Protein AF-A0A553JIA6-F1 (afdb_monomer)

Nearest PDB structures (foldseek):
  2fja-assembly1_B  TM=9.656E-01  e=7.493E-01  Archaeoglobus fulgidus
  6iei-assembly1_A-2  TM=8.811E-01  e=5.549E-01  Borreliella burgdorferi B31
  3gyx-assembly6_L  TM=6.798E-01  e=3.043E-01  Megalodesulfovibrio gigas
  8dml-assembly2_C  TM=5.491E-01  e=6.257E-01  Vibrio parahaemolyticus
  4net-assembly2_B  TM=4.105E-01  e=2.809E+00  Acinetobacter baumannii

Foldseek 3Di:
DDDDDDDDPDDDDPPPVPPDDDPVNVVVVVVVVVVVCVVVVVVVVLVVLLQLLLVVLVLVVVCLVLQLCCQAPVPNQQCSQVVQVVDPQWDRDDSVQGHHVHKHWIWGADQFKIWIWIQHSVRDIDIDIDTHPNHDPSSSVSSCNSNVHD

Structure (mmCIF, N/CA/C/O backbone):
data_AF-A0A553JIA6-F1
#
_entry.id   AF-A0A553JIA6-F1
#
loop_
_atom_site.group_PDB
_atom_site.id
_atom_site.type_symbol
_atom_site.label_atom_id
_atom_site.label_alt_id
_atom_site.label_comp_id
_atom_site.label_asym_id
_atom_site.label_entity_id
_atom_site.label_seq_id
_atom_site.pdbx_PDB_ins_code
_atom_site.Cartn_x
_atom_site.Cartn_y
_atom_site.Cartn_z
_atom_site.occupancy
_atom_site.B_iso_or_equiv
_atom_site.auth_seq_id
_atom_site.auth_comp_id
_atom_site.auth_asym_id
_atom_site.auth_atom_id
_atom_site.pdbx_PDB_model_num
ATOM 1 N N . MET A 1 1 ? 0.439 51.769 -78.051 1.00 53.81 1 MET A N 1
ATOM 2 C CA . MET A 1 1 ? 1.716 51.028 -78.165 1.00 53.81 1 MET A CA 1
ATOM 3 C C . MET A 1 1 ? 2.550 51.338 -76.928 1.00 53.81 1 MET A C 1
ATOM 5 O O . MET A 1 1 ? 2.569 52.494 -76.535 1.00 53.81 1 MET A O 1
ATOM 9 N N . LYS A 1 2 ? 3.220 50.318 -76.373 1.00 48.56 2 LYS A N 1
ATOM 10 C CA . LYS A 1 2 ? 4.116 50.314 -75.194 1.00 48.56 2 LYS A CA 1
ATOM 11 C C . LYS A 1 2 ? 3.446 50.262 -73.817 1.00 48.56 2 LYS A C 1
ATOM 13 O O . LYS A 1 2 ? 3.081 51.270 -73.230 1.00 48.56 2 LYS A O 1
ATOM 18 N N . GLY A 1 3 ? 3.363 49.031 -73.311 1.00 53.78 3 GLY A N 1
ATOM 19 C CA . GLY A 1 3 ? 3.265 48.755 -71.888 1.00 53.78 3 GLY A CA 1
ATOM 20 C C . GLY A 1 3 ? 4.613 48.885 -71.180 1.00 53.78 3 GLY A C 1
ATOM 21 O O . GLY A 1 3 ? 5.672 48.805 -71.805 1.00 53.78 3 GLY A O 1
ATOM 22 N N . THR A 1 4 ? 4.543 49.026 -69.863 1.00 62.88 4 THR A N 1
ATOM 23 C CA . THR A 1 4 ? 5.644 48.837 -68.915 1.00 62.88 4 THR A CA 1
ATOM 24 C C . THR A 1 4 ? 5.034 48.302 -67.611 1.00 62.88 4 THR A C 1
ATOM 26 O O . THR A 1 4 ? 4.271 48.980 -66.941 1.00 62.88 4 THR A O 1
ATOM 29 N N . ASN A 1 5 ? 5.099 46.985 -67.408 1.00 54.44 5 ASN A N 1
ATOM 30 C CA . ASN A 1 5 ? 6.061 46.271 -66.552 1.00 54.44 5 ASN A CA 1
ATOM 31 C C . ASN A 1 5 ? 5.651 46.197 -65.068 1.00 54.44 5 ASN A C 1
ATOM 33 O O . ASN A 1 5 ? 6.138 46.933 -64.216 1.00 54.44 5 ASN A O 1
ATOM 37 N N . PHE A 1 6 ? 4.805 45.204 -64.781 1.00 62.44 6 PHE A N 1
ATOM 38 C CA . PHE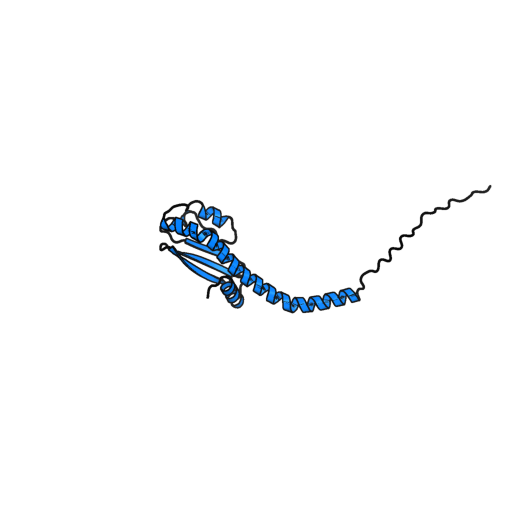 A 1 6 ? 4.578 44.613 -63.463 1.00 62.44 6 PHE A CA 1
ATOM 39 C C . PHE A 1 6 ? 5.870 43.900 -63.017 1.00 62.44 6 PHE A C 1
ATOM 41 O O . PHE A 1 6 ? 6.177 42.809 -63.497 1.00 62.44 6 PHE A O 1
ATOM 48 N N . LYS A 1 7 ? 6.663 44.501 -62.125 1.00 60.88 7 LYS A N 1
ATOM 49 C CA . LYS A 1 7 ? 7.746 43.785 -61.431 1.00 60.88 7 LYS A CA 1
ATOM 50 C C . LYS A 1 7 ? 7.399 43.640 -59.956 1.00 60.88 7 LYS A C 1
ATOM 52 O O . LYS A 1 7 ? 7.635 44.520 -59.139 1.00 60.88 7 LYS A O 1
ATOM 57 N N . ASN A 1 8 ? 6.823 42.477 -59.672 1.00 60.09 8 ASN A N 1
ATOM 58 C CA . ASN A 1 8 ? 6.659 41.875 -58.358 1.00 60.09 8 ASN A CA 1
ATOM 59 C C . ASN A 1 8 ? 8.025 41.794 -57.652 1.00 60.09 8 ASN A C 1
ATOM 61 O O . ASN A 1 8 ? 8.919 41.097 -58.128 1.00 60.09 8 ASN A O 1
ATOM 65 N N . SER A 1 9 ? 8.178 42.459 -56.507 1.00 57.12 9 SER A N 1
ATOM 66 C CA . SER A 1 9 ? 9.314 42.262 -55.595 1.00 57.12 9 SER A CA 1
ATOM 67 C C . SER A 1 9 ? 8.824 41.686 -54.265 1.00 57.12 9 SER A C 1
ATOM 69 O O . SER A 1 9 ? 9.050 42.235 -53.190 1.00 57.12 9 SER A O 1
ATOM 71 N N . LEU A 1 10 ? 8.143 40.546 -54.348 1.00 66.75 10 LEU A N 1
ATOM 72 C CA . LEU A 1 10 ? 8.019 39.599 -53.247 1.00 66.75 10 LEU A CA 1
ATOM 73 C C . LEU A 1 10 ? 9.061 38.505 -53.473 1.00 66.75 10 LEU A C 1
ATOM 75 O O . LEU A 1 10 ? 8.799 37.589 -54.243 1.00 66.75 10 LEU A O 1
ATOM 79 N N . SER A 1 11 ? 10.225 38.570 -52.821 1.00 58.62 11 SER A N 1
ATOM 80 C CA . SER A 1 11 ? 10.941 37.335 -52.468 1.00 58.62 11 SER A CA 1
ATOM 81 C C . SER A 1 11 ? 12.080 37.554 -51.467 1.00 58.62 11 SER A C 1
ATOM 83 O O . SER A 1 11 ? 13.194 37.936 -51.808 1.00 58.62 11 SER A O 1
ATOM 85 N N . LYS A 1 12 ? 11.772 37.217 -50.212 1.00 62.69 12 LYS A N 1
ATOM 86 C CA . LYS A 1 12 ? 12.459 36.147 -49.475 1.00 62.69 12 LYS A CA 1
ATOM 87 C C . LYS A 1 12 ? 13.982 36.284 -49.290 1.00 62.69 12 LYS A C 1
ATOM 89 O O . LYS A 1 12 ? 14.775 35.697 -50.018 1.00 62.69 12 LYS A O 1
ATOM 94 N N . LYS A 1 13 ? 14.380 36.859 -48.152 1.00 59.31 13 LYS A N 1
ATOM 95 C CA . LYS A 1 13 ? 15.592 36.436 -47.425 1.00 59.31 13 LYS A CA 1
ATOM 96 C C . LYS A 1 13 ? 15.286 36.199 -45.945 1.00 59.31 13 LYS A C 1
ATOM 98 O O . LYS A 1 13 ? 15.667 36.960 -45.070 1.00 59.31 13 LYS A O 1
ATOM 103 N N . MET A 1 14 ? 14.630 35.075 -45.675 1.00 64.44 14 MET A N 1
ATOM 104 C CA . MET A 1 14 ? 14.791 34.337 -44.421 1.00 64.44 14 MET A CA 1
ATOM 105 C C . MET A 1 14 ? 15.290 32.949 -44.799 1.00 64.44 14 MET A C 1
ATOM 107 O O . MET A 1 14 ? 14.518 31.996 -44.855 1.00 64.44 14 MET A O 1
ATOM 111 N N . ASN A 1 15 ? 16.578 32.831 -45.122 1.00 62.72 15 ASN A N 1
ATOM 112 C CA . ASN A 1 15 ? 17.203 31.516 -45.169 1.00 62.72 15 ASN A CA 1
ATOM 113 C C . ASN A 1 15 ? 17.650 31.178 -43.744 1.00 62.72 15 ASN A C 1
ATOM 115 O O . ASN A 1 15 ? 18.820 31.310 -43.392 1.00 62.72 15 ASN A O 1
ATOM 119 N N . LYS A 1 16 ? 16.682 30.826 -42.888 1.00 62.16 16 LYS A N 1
ATOM 120 C CA . LYS A 1 16 ? 16.998 30.083 -41.670 1.00 62.16 16 LYS A CA 1
ATOM 121 C C . LYS A 1 16 ? 17.522 28.739 -42.157 1.00 62.16 16 LYS A C 1
ATOM 123 O O . LYS A 1 16 ? 16.745 27.934 -42.660 1.00 62.16 16 LYS A O 1
ATOM 128 N N . GLN A 1 17 ? 18.831 28.529 -42.047 1.00 64.88 17 GLN A N 1
ATOM 129 C CA . GLN A 1 17 ? 19.435 27.209 -42.164 1.00 64.88 17 GLN A CA 1
ATOM 130 C C . GLN A 1 17 ? 18.800 26.319 -41.092 1.00 64.88 17 GLN A C 1
ATOM 132 O O . GLN A 1 17 ? 19.256 26.279 -39.951 1.00 64.88 17 GLN A O 1
ATOM 137 N N . ALA A 1 18 ? 17.705 25.648 -41.434 1.00 64.19 18 ALA A N 1
ATOM 138 C CA . ALA A 1 18 ? 17.162 24.579 -40.625 1.00 64.19 18 ALA A CA 1
ATOM 139 C C . ALA A 1 18 ? 18.133 23.402 -40.756 1.00 64.19 18 ALA A C 1
ATOM 141 O O . ALA A 1 18 ? 17.990 22.551 -41.630 1.00 64.19 18 ALA A O 1
ATOM 142 N N . LYS A 1 19 ? 19.183 23.407 -39.929 1.00 71.81 19 LYS A N 1
ATOM 143 C CA . LYS A 1 19 ? 19.987 22.216 -39.668 1.00 71.81 19 LYS A CA 1
ATOM 144 C C . LYS A 1 19 ? 19.069 21.240 -38.935 1.00 71.81 19 LYS A C 1
ATOM 146 O O . LYS A 1 19 ? 18.834 21.390 -37.740 1.00 71.81 19 LYS A O 1
ATOM 151 N N . GLY A 1 20 ? 18.448 20.335 -39.685 1.00 77.31 20 GLY A N 1
ATOM 152 C CA . GLY A 1 20 ? 17.682 19.233 -39.116 1.00 77.31 20 GLY A CA 1
ATOM 153 C C . GLY A 1 20 ? 18.611 18.245 -38.414 1.00 77.31 20 GLY A C 1
ATOM 154 O O . GLY A 1 20 ? 19.779 18.127 -38.783 1.00 77.31 20 GLY A O 1
ATOM 155 N N . PHE A 1 21 ? 18.079 17.547 -37.414 1.00 81.19 21 PHE A N 1
ATOM 156 C CA . PHE A 1 21 ? 18.744 16.405 -36.789 1.00 81.19 21 PHE A CA 1
ATOM 157 C C . PHE A 1 21 ? 18.977 15.325 -37.853 1.00 81.19 21 PHE A C 1
ATOM 159 O O . PHE A 1 21 ? 18.073 15.027 -38.641 1.00 81.19 21 PHE A O 1
ATOM 166 N N . THR A 1 22 ? 20.173 14.751 -37.911 1.00 90.38 22 THR A N 1
ATOM 167 C CA . THR A 1 22 ? 20.452 13.666 -38.854 1.00 90.38 22 THR A CA 1
ATOM 168 C C . THR A 1 22 ? 19.809 12.366 -38.365 1.00 90.38 22 THR A C 1
ATOM 170 O O . THR A 1 22 ? 19.688 12.116 -37.163 1.00 90.38 22 THR A O 1
ATOM 173 N N . LEU A 1 23 ? 19.407 11.496 -39.296 1.00 90.56 23 LEU A N 1
ATOM 174 C CA . LEU A 1 23 ? 18.874 10.175 -38.937 1.00 90.56 23 LEU A CA 1
ATOM 175 C C . LEU A 1 23 ? 19.905 9.337 -38.171 1.00 90.56 23 LEU A C 1
ATOM 177 O O . LEU A 1 23 ? 19.531 8.568 -37.291 1.00 90.56 23 LEU A O 1
ATOM 181 N N . ILE A 1 24 ? 21.195 9.524 -38.465 1.00 92.25 24 ILE A N 1
ATOM 182 C CA . ILE A 1 24 ? 22.273 8.820 -37.770 1.00 92.25 24 ILE A CA 1
ATOM 183 C C . ILE A 1 24 ? 22.435 9.298 -36.322 1.00 92.25 24 ILE A C 1
ATOM 185 O O . ILE A 1 24 ? 22.583 8.464 -35.432 1.00 92.25 24 ILE A O 1
ATOM 189 N N . GLU A 1 25 ? 22.322 10.605 -36.053 1.00 91.94 25 GLU A N 1
ATOM 190 C CA . GLU A 1 25 ? 22.328 11.127 -34.680 1.00 91.94 25 GLU A CA 1
ATOM 191 C C . GLU A 1 25 ? 21.155 10.556 -33.880 1.00 91.94 25 GLU A C 1
ATOM 193 O O . GLU A 1 25 ? 21.331 10.123 -32.743 1.00 91.94 25 GLU A O 1
ATOM 198 N N . LEU A 1 26 ? 19.968 10.476 -34.488 1.00 91.06 26 LEU A N 1
ATOM 199 C CA . LEU A 1 26 ? 18.800 9.902 -33.826 1.00 91.06 26 LEU A CA 1
ATOM 200 C C . LEU A 1 26 ? 18.981 8.400 -33.553 1.00 91.06 26 LEU A C 1
ATOM 202 O O . LEU A 1 26 ? 18.672 7.936 -32.456 1.00 91.06 26 LEU A O 1
ATOM 206 N N . MET A 1 27 ? 19.531 7.642 -34.504 1.00 94.06 27 MET A N 1
ATOM 207 C CA . MET A 1 27 ? 19.783 6.207 -34.332 1.00 94.06 27 MET A CA 1
ATOM 208 C C . MET A 1 27 ? 20.760 5.908 -33.190 1.00 94.06 27 MET A C 1
ATOM 210 O O . MET A 1 27 ? 20.514 4.990 -32.407 1.00 94.06 27 MET A O 1
ATOM 214 N N . ILE A 1 28 ? 21.832 6.695 -33.051 1.00 95.19 28 ILE A N 1
ATOM 215 C CA . ILE A 1 28 ? 22.801 6.517 -31.959 1.00 95.19 28 ILE A CA 1
ATOM 216 C C . ILE A 1 28 ? 22.150 6.826 -30.606 1.00 95.19 28 ILE A C 1
ATOM 218 O O . ILE A 1 28 ? 22.334 6.075 -29.649 1.00 95.19 28 ILE A O 1
ATOM 222 N N . VAL A 1 29 ? 21.343 7.886 -30.522 1.00 95.50 29 VAL A N 1
ATOM 223 C CA . VAL A 1 29 ? 20.637 8.242 -29.281 1.00 95.50 29 VAL A CA 1
ATOM 224 C C . VAL A 1 29 ? 19.690 7.121 -28.849 1.00 95.50 29 VAL A C 1
ATOM 226 O O . VAL A 1 29 ? 19.704 6.724 -27.683 1.00 95.50 29 VAL A O 1
ATOM 229 N N . VAL A 1 30 ? 18.917 6.557 -29.780 1.00 95.19 30 VAL A N 1
ATOM 230 C CA . VAL A 1 30 ? 18.014 5.433 -29.483 1.00 95.19 30 VAL A CA 1
ATOM 231 C C . VAL A 1 30 ? 18.797 4.201 -29.023 1.00 95.19 30 VAL A C 1
ATOM 233 O O . VAL A 1 30 ? 18.386 3.551 -28.062 1.00 95.19 30 VAL A O 1
ATOM 236 N N . ALA A 1 31 ? 19.946 3.909 -29.641 1.00 95.75 31 ALA A N 1
ATOM 237 C CA . ALA A 1 31 ? 20.796 2.791 -29.238 1.00 95.75 31 ALA A CA 1
ATOM 238 C C . ALA A 1 31 ? 21.316 2.943 -27.795 1.00 95.75 31 ALA A C 1
ATOM 240 O O . ALA A 1 31 ? 21.241 1.997 -27.011 1.00 95.75 31 ALA A O 1
ATOM 241 N N . ILE A 1 32 ? 21.780 4.137 -27.413 1.00 96.94 32 ILE A N 1
ATOM 242 C CA . ILE A 1 32 ? 22.276 4.405 -26.053 1.00 96.94 32 ILE A CA 1
ATOM 243 C C . ILE A 1 32 ? 21.137 4.320 -25.027 1.00 96.94 32 ILE A C 1
ATOM 245 O O . ILE A 1 32 ? 21.288 3.661 -23.996 1.00 96.94 32 ILE A O 1
ATOM 249 N N . ILE A 1 33 ? 19.981 4.933 -25.311 1.00 96.50 33 ILE A N 1
ATOM 250 C CA . ILE A 1 33 ? 18.808 4.869 -24.422 1.00 96.50 33 ILE A CA 1
ATOM 251 C C . ILE A 1 33 ? 18.348 3.417 -24.240 1.00 96.50 33 ILE A C 1
ATOM 253 O O . ILE A 1 33 ? 18.000 3.031 -23.125 1.00 96.50 33 ILE A O 1
ATOM 257 N N . GLY A 1 34 ? 18.401 2.598 -25.296 1.00 96.00 34 GLY A N 1
ATOM 258 C CA . GLY A 1 34 ? 18.063 1.176 -25.231 1.00 96.00 34 GLY A CA 1
ATOM 259 C C . GLY A 1 34 ? 18.908 0.404 -24.213 1.00 96.00 34 GLY A C 1
ATOM 260 O O . GLY A 1 34 ? 18.358 -0.345 -23.406 1.00 96.00 34 GLY A O 1
ATOM 261 N N . ILE A 1 35 ? 20.226 0.633 -24.193 1.00 95.75 35 ILE A N 1
ATOM 262 C CA . ILE A 1 35 ? 21.141 -0.015 -23.237 1.00 95.75 35 ILE A CA 1
ATOM 263 C C . ILE A 1 35 ? 20.843 0.441 -21.803 1.00 95.75 35 ILE A C 1
ATOM 265 O O . ILE A 1 35 ? 20.732 -0.389 -20.900 1.00 95.75 35 ILE A O 1
ATOM 269 N N . LEU A 1 36 ? 20.669 1.749 -21.585 1.0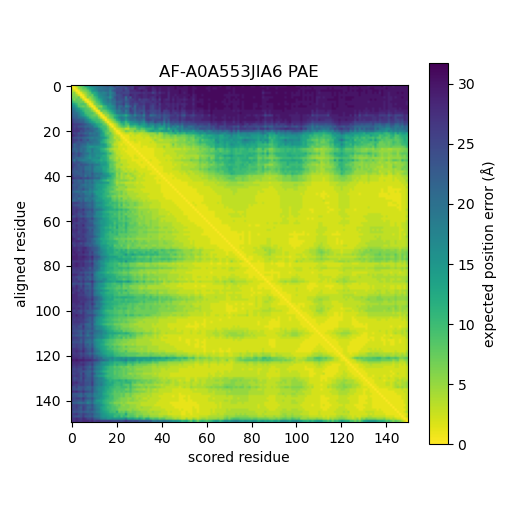0 96.62 36 LEU A N 1
ATOM 270 C CA . LEU A 1 36 ? 20.380 2.292 -20.252 1.00 96.62 36 LEU A CA 1
ATOM 271 C C . LEU A 1 36 ? 19.037 1.788 -19.708 1.00 96.62 36 LEU A C 1
ATOM 273 O O . LEU A 1 36 ? 18.944 1.415 -18.538 1.00 96.62 36 LEU A O 1
ATOM 277 N N . ALA A 1 37 ? 18.005 1.730 -20.555 1.00 95.31 37 ALA A N 1
ATOM 278 C CA . ALA A 1 37 ? 16.675 1.272 -20.168 1.00 95.31 37 ALA A CA 1
ATOM 279 C C . ALA A 1 37 ? 16.671 -0.197 -19.718 1.00 95.31 37 ALA A C 1
ATOM 281 O O . ALA A 1 37 ? 15.964 -0.532 -18.767 1.00 95.31 37 ALA A O 1
ATOM 282 N N . ALA A 1 38 ? 17.482 -1.058 -20.343 1.00 95.00 38 ALA A N 1
ATOM 283 C CA . ALA A 1 38 ? 17.563 -2.474 -19.988 1.00 95.00 38 ALA A CA 1
ATOM 284 C C . ALA A 1 38 ? 18.002 -2.703 -18.529 1.00 95.00 38 ALA A C 1
ATOM 286 O O . ALA A 1 38 ? 17.492 -3.609 -17.874 1.00 95.00 38 ALA A O 1
ATOM 287 N N . VAL A 1 39 ? 18.898 -1.860 -18.003 1.00 93.88 39 VAL A N 1
ATOM 288 C CA . VAL A 1 39 ? 19.382 -1.947 -16.612 1.00 93.88 39 VAL A CA 1
ATOM 289 C C . VAL A 1 39 ? 18.518 -1.118 -15.658 1.00 93.88 39 VAL A C 1
ATOM 291 O O . VAL A 1 39 ? 18.230 -1.548 -14.544 1.00 93.88 39 VAL A O 1
ATOM 294 N N . ALA A 1 40 ? 18.069 0.065 -16.084 1.00 94.69 40 ALA A N 1
ATOM 295 C CA . ALA A 1 40 ? 17.340 0.987 -15.218 1.00 94.69 40 ALA A CA 1
ATOM 296 C C . ALA A 1 40 ? 15.899 0.539 -14.923 1.00 94.69 40 ALA A C 1
ATOM 298 O O . ALA A 1 40 ? 15.417 0.718 -13.807 1.00 94.69 40 ALA A O 1
ATOM 299 N N . LEU A 1 41 ? 15.199 -0.050 -15.900 1.00 94.06 41 LEU A N 1
ATOM 300 C CA . LEU A 1 41 ? 13.803 -0.464 -15.734 1.00 94.06 41 LEU A CA 1
ATOM 301 C C . LEU A 1 41 ? 13.575 -1.509 -14.629 1.00 94.06 41 LEU A C 1
ATOM 303 O O . LEU A 1 41 ? 12.645 -1.301 -13.848 1.00 94.06 41 LEU A O 1
ATOM 307 N N . PRO A 1 42 ? 14.339 -2.618 -14.529 1.00 93.00 42 PRO A N 1
ATOM 308 C CA . PRO A 1 42 ? 14.145 -3.575 -13.439 1.00 93.00 42 PRO A CA 1
ATOM 309 C C . PRO A 1 42 ? 14.416 -2.935 -12.070 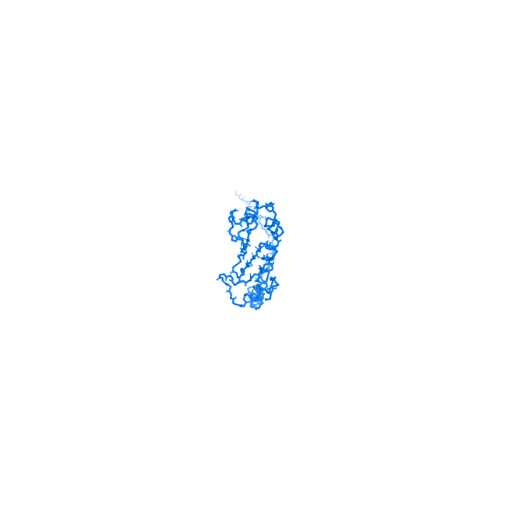1.00 93.00 42 PRO A C 1
ATOM 311 O O . PRO A 1 42 ? 13.558 -3.005 -11.197 1.00 93.00 42 PRO A O 1
ATOM 314 N N . ALA A 1 43 ? 15.521 -2.198 -11.921 1.00 94.06 43 ALA A N 1
ATOM 315 C CA . ALA A 1 43 ? 15.851 -1.522 -10.665 1.00 94.06 43 ALA A CA 1
ATOM 316 C C . ALA A 1 43 ? 14.785 -0.490 -10.245 1.00 94.06 43 ALA A C 1
ATOM 318 O O . ALA A 1 43 ? 14.418 -0.400 -9.073 1.00 94.06 43 ALA A O 1
ATOM 319 N N . TYR A 1 44 ? 14.243 0.273 -11.200 1.00 95.81 44 TYR A N 1
ATOM 320 C CA . TYR A 1 44 ? 13.159 1.217 -10.927 1.00 95.81 44 TYR A CA 1
ATOM 321 C C . TYR A 1 44 ? 11.874 0.507 -10.486 1.00 95.81 44 TYR A C 1
ATOM 323 O O . TYR A 1 44 ? 11.204 0.968 -9.562 1.00 95.81 44 TYR A O 1
ATOM 331 N N . LYS A 1 45 ? 11.531 -0.632 -11.105 1.00 94.88 45 LYS A N 1
ATOM 332 C CA . LYS A 1 45 ? 10.372 -1.435 -10.689 1.00 94.88 45 LYS A CA 1
ATOM 333 C C . LYS A 1 45 ? 10.520 -1.924 -9.249 1.00 94.88 45 LYS A C 1
ATOM 335 O O . LYS A 1 45 ? 9.551 -1.827 -8.501 1.00 94.88 45 LYS A O 1
ATOM 340 N N . ASP A 1 46 ? 11.708 -2.374 -8.857 1.00 96.31 46 ASP A N 1
ATOM 341 C CA . ASP A 1 46 ? 11.975 -2.848 -7.494 1.00 96.31 46 ASP A CA 1
ATOM 342 C C . ASP A 1 46 ? 11.885 -1.713 -6.463 1.00 96.31 46 ASP A C 1
ATOM 344 O O . ASP A 1 46 ? 11.290 -1.873 -5.391 1.00 96.31 46 ASP A O 1
ATOM 348 N N . TYR A 1 47 ? 12.401 -0.529 -6.809 1.00 96.50 47 TYR A N 1
ATOM 349 C CA . TYR A 1 47 ? 12.255 0.673 -5.988 1.00 96.50 47 TYR A CA 1
ATOM 350 C C . TYR A 1 47 ? 10.783 1.051 -5.783 1.00 96.50 47 TYR A C 1
ATOM 352 O O . TYR A 1 47 ? 10.365 1.314 -4.656 1.00 96.50 47 TYR A O 1
ATOM 360 N N . VAL A 1 48 ? 9.976 1.029 -6.850 1.00 96.94 48 VAL A N 1
ATOM 361 C CA . VAL A 1 48 ? 8.536 1.312 -6.760 1.00 96.94 48 VAL A CA 1
ATOM 362 C C . VAL A 1 48 ? 7.823 0.276 -5.887 1.00 96.94 48 VAL A C 1
ATOM 364 O O . VAL A 1 48 ? 7.027 0.669 -5.037 1.00 96.94 48 VAL A O 1
ATOM 367 N N . THR A 1 49 ? 8.127 -1.020 -6.025 1.00 97.50 49 THR A N 1
ATOM 368 C CA . THR A 1 49 ? 7.562 -2.069 -5.154 1.00 97.50 49 THR A CA 1
ATOM 369 C C . THR A 1 49 ? 7.926 -1.831 -3.680 1.00 97.50 49 THR A C 1
ATOM 371 O O . THR A 1 49 ? 7.082 -1.944 -2.794 1.00 97.50 49 THR A O 1
ATOM 374 N N . THR A 1 50 ? 9.167 -1.428 -3.398 1.00 97.12 50 THR A N 1
ATOM 375 C CA . THR A 1 50 ? 9.610 -1.106 -2.030 1.00 97.12 50 THR A CA 1
ATOM 376 C C . THR A 1 50 ? 8.868 0.124 -1.487 1.00 97.12 50 THR A C 1
ATOM 378 O O . THR A 1 50 ? 8.379 0.128 -0.357 1.00 97.12 50 THR A O 1
ATOM 381 N N . ALA A 1 51 ? 8.707 1.165 -2.308 1.00 97.00 51 ALA A N 1
ATOM 382 C CA . ALA A 1 51 ? 7.961 2.369 -1.946 1.00 97.00 51 ALA A CA 1
ATOM 383 C C . ALA A 1 51 ? 6.468 2.091 -1.687 1.00 97.00 51 ALA A C 1
ATOM 385 O O . ALA A 1 51 ? 5.875 2.730 -0.814 1.00 97.00 51 ALA A O 1
ATOM 386 N N . GLN A 1 52 ? 5.867 1.126 -2.394 1.00 96.31 52 GLN A N 1
ATOM 387 C CA . GLN A 1 52 ? 4.496 0.665 -2.141 1.00 96.31 52 GLN A CA 1
ATOM 388 C C . GLN A 1 52 ? 4.353 0.091 -0.726 1.00 96.31 52 GLN A C 1
ATOM 390 O O . GLN A 1 52 ? 3.462 0.522 0.005 1.00 96.31 52 GLN A O 1
ATOM 395 N N . GLY A 1 53 ? 5.273 -0.781 -0.296 1.00 95.88 53 GLY A N 1
ATOM 396 C CA . GLY A 1 53 ? 5.277 -1.322 1.072 1.00 95.88 53 GLY A CA 1
ATOM 397 C C . GLY A 1 53 ? 5.415 -0.244 2.158 1.00 95.88 53 GLY A C 1
ATOM 398 O O . GLY A 1 53 ? 4.729 -0.281 3.180 1.00 95.88 53 GLY A O 1
ATOM 399 N N . GLY A 1 54 ? 6.248 0.774 1.931 1.00 96.44 54 GLY A N 1
ATOM 400 C CA . GLY A 1 54 ? 6.364 1.906 2.863 1.00 96.44 54 GLY A CA 1
ATOM 401 C C . GLY A 1 54 ? 5.110 2.788 2.897 1.00 96.44 54 GLY A C 1
ATOM 402 O O . GLY A 1 54 ? 4.673 3.242 3.959 1.00 96.44 54 GLY A O 1
ATOM 403 N N . SER A 1 55 ? 4.489 3.001 1.735 1.00 95.94 55 SER A N 1
ATOM 404 C CA . SER A 1 55 ? 3.273 3.810 1.602 1.00 95.94 55 SER A CA 1
ATOM 405 C C . SER A 1 55 ? 2.076 3.161 2.293 1.00 95.94 55 SER A C 1
ATOM 407 O O . SER A 1 55 ? 1.313 3.867 2.954 1.00 95.94 55 SER A O 1
ATOM 409 N N . SER A 1 56 ? 1.948 1.831 2.226 1.00 96.44 56 SER A N 1
ATOM 410 C CA . SER A 1 56 ? 0.868 1.112 2.904 1.00 96.44 56 SER A CA 1
ATOM 411 C C . SER A 1 56 ? 0.941 1.259 4.426 1.00 96.44 56 SER A C 1
ATOM 413 O O . SER A 1 56 ? -0.076 1.516 5.070 1.00 96.44 56 SER A O 1
ATOM 415 N N . VAL A 1 57 ? 2.144 1.193 5.015 1.00 95.88 57 VAL A N 1
ATOM 416 C CA . VAL A 1 57 ? 2.331 1.386 6.467 1.00 95.88 57 VAL A CA 1
ATOM 417 C C . VAL A 1 57 ? 2.002 2.820 6.876 1.00 95.88 57 VAL A C 1
ATOM 419 O O . VAL A 1 57 ? 1.301 3.038 7.864 1.00 95.88 57 VAL A O 1
ATOM 422 N N . LYS A 1 58 ? 2.438 3.813 6.093 1.00 95.31 58 LYS A N 1
ATOM 423 C CA . LYS A 1 58 ? 2.075 5.221 6.316 1.00 95.31 58 LYS A CA 1
ATOM 424 C C . LYS A 1 58 ? 0.555 5.428 6.271 1.00 95.31 58 LYS A C 1
ATOM 426 O O . LYS A 1 58 ? 0.002 6.146 7.107 1.00 95.31 58 LYS A O 1
ATOM 431 N N . GLY A 1 59 ? -0.108 4.791 5.309 1.00 94.81 59 GLY A N 1
ATOM 432 C CA . GLY A 1 59 ? -1.556 4.812 5.157 1.00 94.81 59 GLY A CA 1
ATOM 433 C C . GLY A 1 59 ? -2.279 4.300 6.398 1.00 94.81 59 GLY A C 1
ATOM 434 O O . GLY A 1 59 ? -3.085 5.021 6.980 1.00 94.81 59 GLY A O 1
ATOM 435 N N . VAL A 1 60 ? -1.939 3.091 6.848 1.00 95.50 60 VAL A N 1
ATOM 436 C CA . VAL A 1 60 ? -2.504 2.481 8.064 1.00 95.50 60 VAL A CA 1
ATOM 437 C C . VAL A 1 60 ? -2.224 3.331 9.308 1.00 95.50 60 VAL A C 1
ATOM 439 O O . VAL A 1 60 ? -3.129 3.581 10.104 1.00 95.50 60 VAL A O 1
ATOM 442 N N . ASN A 1 61 ? -0.995 3.829 9.467 1.00 94.19 61 ASN A N 1
ATOM 443 C CA . ASN A 1 61 ? -0.597 4.614 10.641 1.00 94.19 61 ASN A CA 1
ATOM 444 C C . ASN A 1 61 ? -1.372 5.930 10.786 1.00 94.19 61 ASN A C 1
ATOM 446 O O . ASN A 1 61 ? -1.503 6.434 11.898 1.00 94.19 61 ASN A O 1
ATOM 450 N N . THR A 1 62 ? -1.936 6.458 9.695 1.00 94.62 62 THR A N 1
ATOM 451 C CA . THR A 1 62 ? -2.809 7.644 9.733 1.00 94.62 62 THR A CA 1
ATOM 452 C C . THR A 1 62 ? -4.079 7.388 10.558 1.00 94.62 62 THR A C 1
ATOM 454 O O . THR A 1 62 ? -4.608 8.309 11.178 1.00 94.62 62 THR A O 1
ATOM 457 N N . PHE A 1 63 ? -4.536 6.134 10.625 1.00 94.56 63 PHE A N 1
ATOM 458 C CA . PHE A 1 63 ? -5.742 5.733 11.352 1.00 94.56 63 PHE A CA 1
ATOM 459 C C . PHE A 1 63 ? -5.458 5.028 12.680 1.00 94.56 63 PHE A C 1
ATOM 461 O O . PHE A 1 63 ? -6.373 4.880 13.487 1.00 94.56 63 PHE A O 1
ATOM 468 N N . ALA A 1 64 ? -4.210 4.632 12.946 1.00 93.75 64 ALA A N 1
ATOM 469 C CA . ALA A 1 64 ? -3.867 3.776 14.079 1.00 93.75 64 ALA A CA 1
ATOM 470 C C . ALA A 1 64 ? -4.333 4.333 15.435 1.00 93.75 64 ALA A C 1
ATOM 472 O O . ALA A 1 64 ? -4.981 3.621 16.198 1.00 93.75 64 ALA A O 1
ATOM 473 N N . THR A 1 65 ? -4.080 5.615 15.718 1.00 93.19 65 THR A N 1
ATOM 474 C CA . THR A 1 65 ? -4.495 6.246 16.984 1.00 93.19 65 THR A CA 1
ATOM 475 C C . THR A 1 65 ? -6.012 6.400 17.092 1.00 93.19 65 THR A C 1
ATOM 477 O O . THR A 1 65 ? -6.573 6.190 18.168 1.00 93.19 65 THR A O 1
ATOM 480 N N . LYS A 1 66 ? -6.690 6.745 15.985 1.00 94.25 66 LYS A N 1
ATOM 481 C CA . LYS A 1 66 ? -8.157 6.872 15.947 1.00 94.25 66 LYS A CA 1
ATOM 482 C C . LYS A 1 66 ? -8.819 5.527 16.232 1.00 94.25 66 LYS A C 1
ATOM 484 O O . LYS A 1 66 ? -9.693 5.441 17.087 1.00 94.25 66 LYS A O 1
ATOM 489 N N . ILE A 1 67 ? -8.345 4.476 15.565 1.00 95.69 67 ILE A N 1
ATOM 490 C CA . ILE A 1 67 ? -8.829 3.107 15.752 1.00 95.69 67 ILE A CA 1
ATOM 491 C C . ILE A 1 67 ? -8.542 2.631 17.174 1.00 95.69 67 ILE A C 1
ATOM 493 O O . ILE A 1 67 ? -9.457 2.156 17.833 1.00 95.69 67 ILE A O 1
ATOM 497 N N . ALA A 1 68 ? -7.324 2.821 17.690 1.00 94.44 68 ALA A N 1
ATOM 498 C CA . ALA A 1 68 ? -6.992 2.439 19.063 1.00 94.44 68 ALA A CA 1
ATOM 499 C C . ALA A 1 68 ? -7.899 3.137 20.093 1.00 94.44 68 ALA A C 1
ATOM 501 O O . ALA A 1 68 ? -8.397 2.492 21.012 1.00 94.44 68 ALA A O 1
ATOM 502 N N . THR A 1 69 ? -8.171 4.432 19.901 1.00 94.81 69 THR A N 1
ATOM 503 C CA . THR A 1 69 ? -9.054 5.208 20.785 1.00 94.81 69 THR A CA 1
ATOM 504 C C . THR A 1 69 ? -10.500 4.720 20.702 1.00 94.81 69 THR A C 1
ATOM 506 O O . THR A 1 69 ? -11.133 4.522 21.740 1.00 94.81 69 THR A O 1
ATOM 509 N N . CYS A 1 70 ? -11.010 4.475 19.492 1.00 96.12 70 CYS A N 1
ATOM 510 C CA . CYS A 1 70 ? -12.343 3.915 19.283 1.00 96.12 70 CYS A CA 1
ATOM 511 C C . CYS A 1 70 ? -12.491 2.548 19.961 1.00 96.12 70 CYS A C 1
ATOM 513 O O . CYS A 1 70 ? -13.428 2.347 20.729 1.00 96.12 70 CYS A O 1
ATOM 515 N N . ILE A 1 71 ? -11.544 1.634 19.739 1.00 96.12 71 ILE A N 1
ATOM 516 C CA . ILE A 1 71 ? -11.595 0.284 20.307 1.00 96.12 71 ILE A CA 1
ATOM 517 C C . ILE A 1 71 ? -11.563 0.340 21.841 1.00 96.12 71 ILE A C 1
ATOM 519 O O . ILE A 1 71 ? -12.315 -0.383 22.482 1.00 96.12 71 ILE A O 1
ATOM 523 N N . GLN A 1 72 ? -10.743 1.209 22.441 1.00 94.56 72 GLN A N 1
ATOM 524 C CA . GLN A 1 72 ? -10.583 1.267 23.901 1.00 94.56 72 GLN A CA 1
ATOM 525 C C . GLN A 1 72 ? -11.682 2.053 24.628 1.00 94.56 72 GLN A C 1
ATOM 527 O O . GLN A 1 72 ? -11.993 1.744 25.775 1.00 94.56 72 GLN A O 1
ATOM 532 N N . THR A 1 73 ? -12.232 3.101 24.009 1.00 95.25 73 THR A N 1
ATOM 533 C CA . THR A 1 73 ? -13.109 4.067 24.705 1.00 95.25 73 THR A CA 1
ATOM 534 C C . THR A 1 73 ? -14.480 4.245 24.058 1.00 95.25 73 THR A C 1
ATOM 536 O O . THR A 1 73 ? -15.344 4.893 24.640 1.00 95.25 73 THR A O 1
ATOM 539 N N . GLY A 1 74 ? -14.679 3.735 22.840 1.00 93.88 74 GLY A N 1
ATOM 540 C CA . GLY A 1 74 ? -15.878 3.978 22.034 1.00 93.88 74 GLY A CA 1
ATOM 541 C C . GLY A 1 74 ? -15.955 5.374 21.408 1.00 93.88 74 GLY A C 1
ATOM 542 O O . GLY A 1 74 ? -16.910 5.676 20.694 1.00 93.88 74 GLY A O 1
ATOM 543 N N . ILE A 1 75 ? -14.964 6.241 21.637 1.00 93.38 75 ILE A N 1
ATOM 544 C CA . ILE A 1 75 ? -14.965 7.619 21.134 1.00 93.38 75 ILE A CA 1
ATOM 545 C C . ILE A 1 75 ? -14.435 7.663 19.695 1.00 93.38 75 ILE A C 1
ATOM 547 O O . ILE A 1 75 ? -13.400 7.080 19.379 1.00 93.38 75 ILE A O 1
ATOM 551 N N . GLY A 1 76 ? -15.122 8.409 18.823 1.00 91.75 76 GLY A N 1
ATOM 552 C CA . GLY A 1 76 ? -14.658 8.689 17.457 1.00 91.75 76 GLY A CA 1
ATOM 553 C C . GLY A 1 76 ? -14.800 7.526 16.468 1.00 91.75 76 GLY A C 1
ATOM 554 O O . GLY A 1 76 ? -14.210 7.571 15.394 1.00 91.75 76 GLY A O 1
ATOM 555 N N . CYS A 1 77 ? -15.575 6.491 16.806 1.00 93.69 77 CYS A N 1
ATOM 556 C CA . CYS A 1 77 ? -15.766 5.313 15.955 1.00 93.69 77 CYS A CA 1
ATOM 557 C C . CYS A 1 77 ? -16.530 5.593 14.648 1.00 93.69 77 CYS A C 1
ATOM 559 O O . CYS A 1 77 ? -16.290 4.925 13.646 1.00 93.69 77 CYS A O 1
ATOM 561 N N . VAL A 1 78 ? -17.443 6.571 14.654 1.00 92.06 78 VAL A N 1
ATOM 562 C CA . VAL A 1 78 ? -18.414 6.796 13.564 1.00 92.06 78 VAL A CA 1
ATOM 563 C C . VAL A 1 78 ? -17.749 7.289 12.275 1.00 92.06 78 VAL A C 1
ATOM 565 O O . VAL A 1 78 ? -18.145 6.872 11.191 1.00 92.06 78 VAL A O 1
ATOM 568 N N . ASP A 1 79 ? -16.704 8.111 12.384 1.00 92.44 79 ASP A N 1
ATOM 569 C CA . ASP A 1 79 ? -16.072 8.750 11.220 1.00 92.44 79 ASP A CA 1
ATOM 570 C C . ASP A 1 79 ? -15.026 7.852 10.537 1.00 92.44 79 ASP A C 1
ATOM 572 O O . ASP A 1 79 ? -14.683 8.048 9.370 1.00 92.44 79 ASP A O 1
ATOM 576 N N . ILE A 1 80 ? -14.502 6.848 11.250 1.00 95.31 80 ILE A N 1
ATOM 577 C CA . ILE A 1 80 ? -13.404 5.993 10.770 1.00 95.31 80 ILE A CA 1
ATOM 578 C C . ILE A 1 80 ? -13.776 5.249 9.474 1.00 95.31 80 ILE A C 1
ATOM 580 O O . ILE A 1 80 ? -12.992 5.335 8.528 1.00 95.31 80 ILE A O 1
ATOM 584 N N . PRO A 1 81 ? -14.930 4.555 9.363 1.00 95.69 81 PRO A N 1
ATOM 585 C CA . PRO A 1 81 ? -15.322 3.900 8.118 1.00 95.69 81 PRO A CA 1
ATOM 586 C C . PRO A 1 81 ? -15.387 4.863 6.935 1.00 95.69 81 PRO A C 1
ATOM 588 O O . PRO A 1 81 ? -14.898 4.543 5.857 1.00 95.69 81 PRO A O 1
ATOM 591 N N . GLU A 1 82 ? -15.951 6.057 7.122 1.00 93.62 82 GLU A N 1
ATOM 592 C CA . GLU A 1 82 ? -16.074 7.037 6.042 1.00 93.62 82 GLU A CA 1
ATOM 593 C C . GLU A 1 82 ? -14.713 7.565 5.586 1.00 93.62 82 GLU A C 1
ATOM 595 O O . GLU A 1 82 ? -14.464 7.702 4.388 1.00 93.62 82 GLU A O 1
ATOM 600 N N . GLU A 1 83 ? -13.817 7.868 6.526 1.00 94.19 83 GLU A N 1
ATOM 601 C CA . GLU A 1 83 ? -12.472 8.343 6.206 1.00 94.19 83 GLU A CA 1
ATOM 602 C C . GLU A 1 83 ? -11.615 7.255 5.545 1.00 94.19 83 GLU A C 1
ATOM 604 O O . GLU A 1 83 ? -10.930 7.540 4.560 1.00 94.19 83 GLU A O 1
ATOM 609 N N . VAL A 1 84 ? -11.677 6.013 6.040 1.00 96.19 84 VAL A N 1
ATOM 610 C CA . VAL A 1 84 ? -10.965 4.866 5.456 1.00 96.19 84 VAL A CA 1
ATOM 611 C C . VAL A 1 84 ? -11.474 4.594 4.039 1.00 96.19 84 VAL A C 1
ATOM 613 O O . VAL A 1 84 ? -10.674 4.509 3.107 1.00 96.19 84 VAL A O 1
ATOM 616 N N . ASN A 1 85 ? -12.796 4.555 3.848 1.00 95.50 85 ASN A N 1
ATOM 617 C CA . ASN A 1 85 ? -13.420 4.202 2.570 1.00 95.50 85 ASN A CA 1
ATOM 618 C C . ASN A 1 85 ? -13.271 5.285 1.484 1.00 95.50 85 ASN A C 1
ATOM 620 O O . ASN A 1 85 ? -13.486 5.000 0.305 1.00 95.50 85 ASN A O 1
ATOM 624 N N . LYS A 1 86 ? -12.870 6.519 1.830 1.00 95.00 86 LYS A N 1
ATOM 625 C CA . LYS A 1 86 ? -12.489 7.545 0.835 1.00 95.00 86 LYS A CA 1
ATOM 626 C C . LYS A 1 86 ? -11.219 7.171 0.074 1.00 95.00 86 LYS A C 1
ATOM 628 O O . LYS A 1 86 ? -11.033 7.613 -1.060 1.00 95.00 86 LYS A O 1
ATOM 633 N N . ASN A 1 87 ? -10.338 6.382 0.683 1.00 93.75 87 ASN A N 1
ATOM 634 C CA . ASN A 1 87 ? -9.121 5.920 0.041 1.00 93.75 87 ASN A CA 1
ATOM 635 C C . ASN A 1 87 ? -9.326 4.508 -0.521 1.00 93.75 87 ASN A C 1
ATOM 637 O O . ASN A 1 87 ? -9.367 3.530 0.217 1.00 93.75 87 ASN A O 1
ATOM 641 N N . GLN A 1 88 ? -9.373 4.409 -1.850 1.00 93.25 88 GLN A N 1
ATOM 642 C CA . GLN A 1 88 ? -9.606 3.159 -2.583 1.00 93.25 88 GLN A CA 1
ATOM 643 C C . GLN A 1 88 ? -8.502 2.102 -2.416 1.00 93.25 88 GLN A C 1
ATOM 645 O O . GLN A 1 88 ? -8.672 0.973 -2.864 1.00 93.25 88 GLN A O 1
ATOM 650 N N . GLN A 1 89 ? -7.370 2.457 -1.805 1.00 95.12 89 GLN A N 1
ATOM 651 C CA . GLN A 1 89 ? -6.338 1.487 -1.443 1.00 95.12 89 GLN A CA 1
ATOM 652 C C . GLN A 1 89 ? -6.774 0.606 -0.273 1.00 95.12 89 GLN A C 1
ATOM 654 O O . GLN A 1 89 ? -6.322 -0.532 -0.166 1.00 95.12 89 GLN A O 1
ATOM 659 N N . PHE A 1 90 ? -7.646 1.109 0.604 1.00 96.75 90 PHE A N 1
ATOM 660 C CA . PHE A 1 90 ? -8.219 0.289 1.656 1.00 96.75 90 PHE A CA 1
ATOM 661 C C . PHE A 1 90 ? -9.359 -0.562 1.114 1.00 96.75 90 PHE A C 1
ATOM 663 O O . PHE A 1 90 ? -10.216 -0.100 0.361 1.00 96.75 90 PHE A O 1
ATOM 670 N N . THR A 1 91 ? -9.398 -1.813 1.558 1.00 96.38 91 THR A N 1
ATOM 671 C CA . THR A 1 91 ? -10.616 -2.615 1.457 1.00 96.38 91 THR A CA 1
ATOM 672 C C . THR A 1 91 ? -11.696 -1.948 2.295 1.00 96.38 91 THR A C 1
ATOM 674 O O . THR A 1 91 ? -11.441 -1.570 3.440 1.00 96.38 91 THR A O 1
ATOM 677 N N . ALA A 1 92 ? -12.884 -1.790 1.713 1.00 95.50 92 ALA A N 1
ATOM 678 C CA . ALA A 1 92 ? -13.979 -1.105 2.376 1.00 95.50 92 ALA A CA 1
ATOM 679 C C . ALA A 1 92 ? -14.352 -1.800 3.693 1.00 95.50 92 ALA A C 1
ATOM 681 O O . ALA A 1 92 ? -14.494 -3.022 3.737 1.00 95.50 92 ALA A O 1
ATOM 682 N N . ILE A 1 93 ? -14.541 -1.005 4.743 1.00 95.31 93 ILE A N 1
ATOM 683 C CA . ILE A 1 93 ? -14.981 -1.464 6.065 1.00 95.31 93 ILE A CA 1
ATOM 684 C C . ILE A 1 93 ? -16.397 -0.965 6.356 1.00 95.31 93 ILE A C 1
ATOM 686 O O . ILE A 1 93 ? -16.783 0.123 5.913 1.00 95.31 93 ILE A O 1
ATOM 690 N N . ALA A 1 94 ? -17.185 -1.744 7.098 1.00 94.31 94 ALA A N 1
ATOM 691 C CA . ALA A 1 94 ? -18.529 -1.340 7.492 1.00 94.31 94 ALA A CA 1
ATOM 692 C C . ALA A 1 94 ? -18.516 -0.601 8.837 1.00 94.31 94 ALA A C 1
ATOM 694 O O . ALA A 1 94 ? -17.680 -0.856 9.701 1.00 94.31 94 ALA A O 1
ATOM 695 N N . ALA A 1 95 ? -19.506 0.267 9.065 1.00 91.88 95 ALA A N 1
ATOM 696 C CA . ALA A 1 95 ? -19.666 0.947 10.353 1.00 91.88 95 ALA A CA 1
ATOM 697 C C . ALA A 1 95 ? -19.846 -0.030 11.526 1.00 91.88 95 ALA A C 1
ATOM 699 O O . ALA A 1 95 ? -19.372 0.228 12.626 1.00 91.88 95 ALA A O 1
ATOM 700 N N . ALA A 1 96 ? -20.459 -1.191 11.279 1.00 91.69 96 ALA A N 1
ATOM 701 C CA . ALA A 1 96 ? -20.611 -2.240 12.281 1.00 91.69 96 ALA A CA 1
ATOM 702 C C . ALA A 1 96 ? -19.276 -2.879 12.708 1.00 91.69 96 ALA A C 1
ATOM 704 O O . ALA A 1 96 ? -19.228 -3.538 13.747 1.00 91.69 96 ALA A O 1
ATOM 705 N N . ASP A 1 97 ? -18.204 -2.726 11.926 1.00 91.56 97 ASP A N 1
ATOM 706 C CA . ASP A 1 97 ? -16.878 -3.276 12.231 1.00 91.56 97 ASP A CA 1
ATOM 707 C C . ASP A 1 97 ? -16.057 -2.388 13.157 1.00 91.56 97 ASP A C 1
ATOM 709 O O . ASP A 1 97 ? -15.094 -2.859 13.756 1.00 91.56 97 ASP A O 1
ATOM 713 N N . VAL A 1 98 ? -16.474 -1.135 13.327 1.00 95.25 98 VAL A N 1
ATOM 714 C CA . VAL A 1 98 ? -15.757 -0.136 14.109 1.00 95.25 98 VAL A CA 1
ATOM 715 C C . VAL A 1 98 ? -16.553 0.191 15.366 1.00 95.25 98 VAL A C 1
ATOM 717 O O . VAL A 1 98 ? -17.486 0.991 15.346 1.00 95.25 98 VAL A O 1
ATOM 720 N N . ALA A 1 99 ? -16.188 -0.451 16.473 1.00 94.75 99 ALA A N 1
ATOM 721 C CA . ALA A 1 99 ? -16.851 -0.280 17.759 1.00 94.75 99 ALA A CA 1
ATOM 722 C C . ALA A 1 99 ? -15.869 -0.463 18.922 1.00 94.75 99 ALA A C 1
ATOM 724 O O . ALA A 1 99 ? -14.790 -1.038 18.759 1.00 94.75 99 ALA A O 1
ATOM 725 N N . GLN A 1 100 ? -16.280 -0.006 20.106 1.00 95.50 100 GLN A N 1
ATOM 726 C CA . GLN A 1 100 ? -15.589 -0.319 21.354 1.00 95.50 100 GLN A CA 1
ATOM 727 C C . GLN A 1 100 ? -15.486 -1.838 21.546 1.00 95.50 100 GLN A C 1
ATOM 729 O O . GLN A 1 100 ? -16.408 -2.573 21.191 1.00 95.50 100 GLN A O 1
ATOM 734 N N . ASP A 1 101 ? -14.361 -2.298 22.095 1.00 94.94 101 ASP A N 1
ATOM 735 C CA . ASP A 1 101 ? -14.077 -3.701 22.415 1.00 94.94 101 ASP A CA 1
ATOM 736 C C . ASP A 1 101 ? -14.200 -4.665 21.221 1.00 94.94 101 ASP A C 1
ATOM 738 O O . ASP A 1 101 ? -14.261 -5.886 21.389 1.00 94.94 101 ASP A O 1
ATOM 742 N N . LYS A 1 102 ? -14.179 -4.138 19.990 1.00 94.88 102 LYS A N 1
ATOM 743 C CA . LYS A 1 102 ? -14.187 -4.914 18.750 1.00 94.88 102 LYS A CA 1
ATOM 744 C C . LYS A 1 102 ? -12.883 -4.685 17.992 1.00 94.88 102 LYS A C 1
ATOM 746 O O . LYS A 1 102 ? -12.560 -3.564 17.621 1.00 94.88 102 LYS A O 1
ATOM 751 N N . GLY A 1 103 ? -12.122 -5.754 17.761 1.00 94.50 103 GLY A N 1
ATOM 752 C CA . GLY A 1 103 ? -10.915 -5.681 16.938 1.00 94.50 103 GLY A CA 1
ATOM 753 C C . GLY A 1 103 ? -11.246 -5.296 15.494 1.00 94.50 103 GLY A C 1
ATOM 754 O O . GLY A 1 103 ? -12.296 -5.677 14.977 1.00 94.50 103 GLY A O 1
ATOM 755 N N . LEU A 1 104 ? -10.340 -4.570 14.843 1.00 96.06 104 LEU A N 1
ATOM 756 C CA . LEU A 1 104 ? -10.507 -4.102 13.467 1.00 96.06 104 LEU A CA 1
ATOM 757 C C . LEU A 1 104 ? -9.339 -4.571 12.605 1.00 96.06 104 LEU A C 1
ATOM 759 O O . LEU A 1 104 ? -8.186 -4.521 13.030 1.00 96.06 104 LEU A O 1
ATOM 763 N N . THR A 1 105 ? -9.626 -4.962 11.368 1.00 96.38 105 THR A N 1
ATOM 764 C CA . THR A 1 105 ? -8.599 -5.261 10.371 1.00 96.38 105 THR A CA 1
ATOM 765 C C . THR A 1 105 ? -8.716 -4.280 9.217 1.00 96.38 105 THR A C 1
ATOM 767 O O . THR A 1 105 ? -9.763 -4.178 8.585 1.00 96.38 105 THR A O 1
ATOM 770 N N . LEU A 1 106 ? -7.629 -3.568 8.932 1.00 97.00 106 LEU A N 1
ATOM 771 C CA . LEU A 1 106 ? -7.483 -2.770 7.721 1.00 97.00 106 LEU A CA 1
ATOM 772 C C . LEU A 1 106 ? -6.615 -3.522 6.720 1.00 97.00 106 LEU A C 1
ATOM 774 O O . LEU A 1 106 ? -5.558 -4.035 7.080 1.00 97.00 106 LEU A O 1
ATOM 778 N N . VAL A 1 107 ? -7.028 -3.532 5.457 1.00 97.25 107 VAL A N 1
ATOM 779 C CA . VAL A 1 107 ? -6.253 -4.139 4.370 1.00 97.25 107 VAL A CA 1
ATOM 780 C C . VAL A 1 107 ? -5.965 -3.077 3.320 1.00 97.25 107 VAL A C 1
ATOM 782 O O . VAL A 1 107 ? -6.891 -2.597 2.670 1.00 97.25 107 VAL A O 1
ATOM 785 N N . TRP A 1 108 ? -4.693 -2.710 3.161 1.00 97.75 108 TRP A N 1
ATOM 786 C CA . TRP A 1 108 ? -4.211 -1.839 2.087 1.00 97.75 108 TRP A CA 1
ATOM 787 C C . TRP A 1 108 ? -3.742 -2.695 0.914 1.00 97.75 108 TRP A C 1
ATOM 789 O O . TRP A 1 108 ? -2.862 -3.539 1.080 1.00 97.75 108 TRP A O 1
ATOM 799 N N . THR A 1 109 ? -4.297 -2.465 -0.273 1.00 97.06 109 THR A N 1
ATOM 800 C CA . THR A 1 109 ? -4.071 -3.298 -1.457 1.00 97.06 109 THR A CA 1
ATOM 801 C C . THR A 1 109 ? -3.433 -2.503 -2.583 1.00 97.06 109 THR A C 1
ATOM 803 O O . THR A 1 109 ? -4.105 -1.776 -3.305 1.00 97.06 109 THR A O 1
ATOM 806 N N . GLU A 1 110 ? -2.145 -2.738 -2.800 1.00 95.31 110 GLU A N 1
ATOM 807 C CA . GLU A 1 110 ? -1.450 -2.367 -4.028 1.00 95.31 110 GLU A CA 1
ATOM 808 C C . GLU A 1 110 ? -1.387 -3.569 -4.979 1.00 95.31 110 GLU A C 1
ATOM 810 O O . GLU A 1 110 ? -1.564 -4.728 -4.598 1.00 95.31 110 GLU A O 1
ATOM 815 N N . LYS A 1 111 ? -1.057 -3.319 -6.250 1.00 93.56 111 LYS A N 1
ATOM 816 C CA . LYS A 1 111 ? -0.963 -4.387 -7.267 1.00 93.56 111 LYS A CA 1
ATOM 817 C C . LYS A 1 111 ? -0.007 -5.520 -6.870 1.00 93.56 111 LYS A C 1
ATOM 819 O O . LYS A 1 111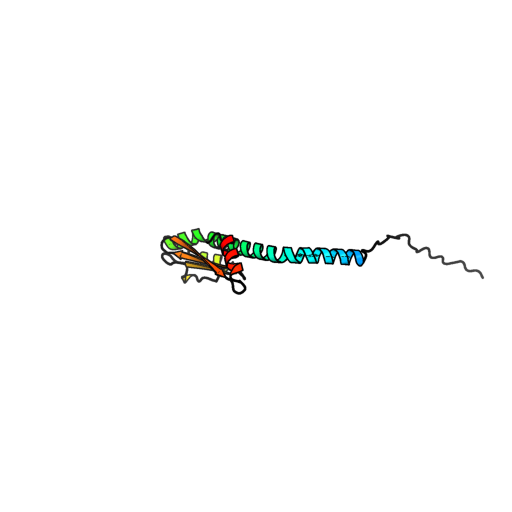 ? -0.257 -6.683 -7.189 1.00 93.56 111 LYS A O 1
ATOM 824 N N . LYS A 1 112 ? 1.102 -5.172 -6.211 1.00 95.62 112 LYS A N 1
ATOM 825 C CA . LYS A 1 112 ? 2.174 -6.102 -5.829 1.00 95.62 112 LYS A CA 1
ATOM 826 C C . LYS A 1 11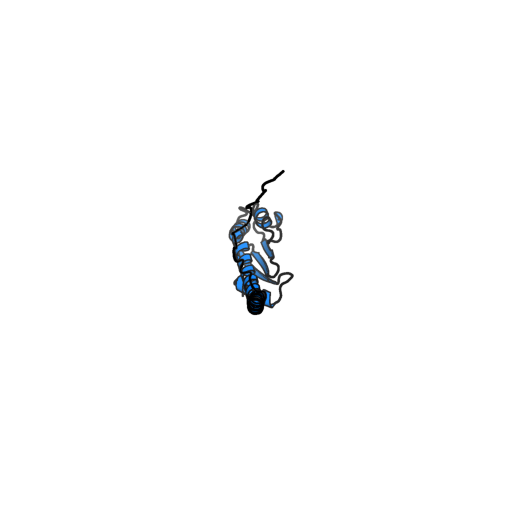2 ? 2.316 -6.322 -4.324 1.00 95.62 112 LYS A C 1
ATOM 828 O O . LYS A 1 112 ? 2.858 -7.357 -3.950 1.00 95.62 112 LYS A O 1
ATOM 833 N N . CYS A 1 113 ? 1.814 -5.415 -3.490 1.00 96.69 113 CYS A N 1
ATOM 834 C CA . CYS A 1 113 ? 1.924 -5.491 -2.034 1.00 96.69 113 CYS A CA 1
ATOM 835 C C . CYS A 1 113 ? 0.534 -5.418 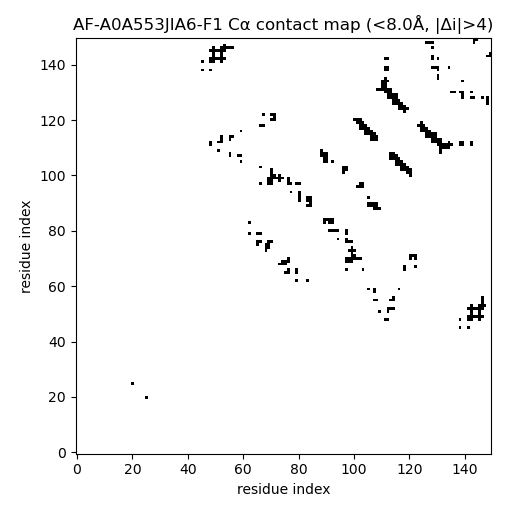-1.400 1.00 96.69 113 CYS A C 1
ATOM 837 O O . CYS A 1 113 ? -0.245 -4.532 -1.741 1.00 96.69 113 CYS A O 1
ATOM 839 N N . VAL A 1 114 ? 0.240 -6.297 -0.450 1.00 97.62 114 VAL A N 1
ATOM 840 C CA . VAL A 1 114 ? -0.962 -6.214 0.383 1.00 97.62 114 VAL A CA 1
ATOM 841 C C . VAL A 1 114 ? -0.516 -6.150 1.835 1.00 97.62 114 VAL A C 1
ATOM 843 O O . VAL A 1 114 ? 0.158 -7.055 2.317 1.00 97.62 114 VAL A O 1
ATOM 846 N N . LEU A 1 115 ? -0.869 -5.069 2.528 1.00 97.94 115 LEU A N 1
ATOM 847 C CA . LEU A 1 115 ? -0.611 -4.911 3.957 1.00 97.94 115 LEU A CA 1
ATOM 848 C C . LEU A 1 115 ? -1.911 -5.135 4.721 1.00 97.94 115 LEU A C 1
ATOM 850 O O . LEU A 1 115 ? -2.872 -4.388 4.546 1.00 97.94 115 LEU A O 1
ATOM 854 N N . THR A 1 116 ? -1.894 -6.101 5.629 1.00 97.44 116 THR A N 1
ATOM 855 C CA . THR A 1 116 ? -2.966 -6.345 6.590 1.00 97.44 116 THR A CA 1
ATOM 856 C C . THR A 1 116 ? -2.535 -5.820 7.953 1.00 97.44 116 THR A C 1
ATOM 858 O O . THR A 1 116 ? -1.532 -6.262 8.511 1.00 97.44 116 THR A O 1
ATOM 861 N N . ALA A 1 117 ? -3.290 -4.871 8.494 1.00 97.31 117 ALA A N 1
ATOM 862 C CA . ALA A 1 117 ? -3.095 -4.325 9.825 1.00 97.31 117 ALA A CA 1
ATOM 863 C C . ALA A 1 117 ? -4.244 -4.750 10.732 1.00 97.31 117 ALA A C 1
ATOM 865 O O . ALA A 1 117 ? -5.392 -4.370 10.508 1.00 97.31 117 ALA A O 1
ATOM 866 N N . THR A 1 118 ? -3.926 -5.519 11.765 1.00 96.50 118 THR A N 1
ATOM 867 C CA . THR A 1 118 ? -4.896 -6.021 12.735 1.00 96.50 118 THR A CA 1
ATOM 868 C C . THR A 1 118 ? -4.732 -5.275 14.049 1.00 96.50 118 THR A C 1
ATOM 870 O O . THR A 1 118 ? -3.683 -5.345 14.690 1.00 96.50 118 THR A O 1
ATOM 873 N N . PHE A 1 119 ? -5.784 -4.572 14.447 1.00 96.12 119 PHE A N 1
ATOM 874 C CA . PHE A 1 119 ? -5.910 -3.858 15.708 1.00 96.12 119 PHE A CA 1
ATOM 875 C C . PHE A 1 119 ? -6.680 -4.744 16.683 1.00 96.12 119 PHE A C 1
ATOM 877 O O . PHE A 1 119 ? -7.866 -5.016 16.495 1.00 96.12 119 PHE A O 1
ATOM 884 N N . SER A 1 120 ? -5.994 -5.231 17.711 1.00 95.00 120 SER A N 1
ATOM 885 C CA . SER A 1 120 ? -6.618 -6.041 18.756 1.00 95.00 120 SER A CA 1
ATOM 886 C C . SER A 1 120 ? -7.381 -5.177 19.761 1.00 95.00 120 SER A C 1
ATOM 888 O O . SER A 1 120 ? -7.087 -3.996 19.951 1.00 95.00 120 SER A O 1
ATOM 890 N N . THR A 1 121 ? -8.305 -5.805 20.482 1.00 93.19 121 THR A N 1
ATOM 891 C CA . THR A 1 121 ? -9.034 -5.184 21.598 1.00 93.19 121 THR A CA 1
ATOM 892 C C . THR A 1 121 ? -8.117 -4.778 22.755 1.00 93.19 121 THR A C 1
ATOM 894 O O . THR A 1 121 ? -8.408 -3.830 23.472 1.00 93.19 121 THR A O 1
ATOM 897 N N . ALA A 1 122 ? -6.956 -5.427 22.890 1.00 86.69 122 ALA A N 1
ATOM 898 C CA . ALA A 1 122 ? -5.928 -5.094 23.876 1.00 86.69 122 ALA A CA 1
ATOM 899 C C . ALA A 1 122 ? -5.019 -3.918 23.453 1.00 86.69 122 ALA A C 1
ATOM 901 O O . ALA A 1 122 ? -4.042 -3.617 24.136 1.00 86.69 122 ALA A O 1
ATOM 902 N N . GLY A 1 123 ? -5.286 -3.271 22.311 1.00 81.62 123 GLY A N 1
ATOM 903 C CA . GLY A 1 123 ? -4.482 -2.161 21.789 1.00 81.62 123 GLY A CA 1
ATOM 904 C C . GLY A 1 123 ? -3.191 -2.579 21.075 1.00 81.62 123 GLY A C 1
ATOM 905 O O . GLY A 1 123 ? -2.481 -1.721 20.554 1.00 81.62 123 GLY A O 1
ATOM 906 N N . ALA A 1 124 ? -2.883 -3.878 21.000 1.00 89.50 124 ALA A N 1
ATOM 907 C CA . ALA A 1 124 ? -1.783 -4.368 20.175 1.00 89.50 124 ALA A CA 1
ATOM 908 C C . ALA A 1 124 ? -2.136 -4.245 18.686 1.00 89.50 124 ALA A C 1
ATOM 910 O O . ALA A 1 124 ? -3.250 -4.594 18.281 1.00 89.50 124 ALA A O 1
ATOM 911 N N . VAL A 1 125 ? -1.172 -3.790 17.886 1.00 93.50 125 VAL A N 1
ATOM 912 C CA . VAL A 1 125 ? -1.273 -3.684 16.426 1.00 93.50 125 VAL A CA 1
ATOM 913 C C . VAL A 1 125 ? -0.307 -4.680 15.804 1.00 93.50 125 VAL A C 1
ATOM 915 O O . VAL A 1 125 ? 0.879 -4.690 16.129 1.00 93.50 125 VAL A O 1
ATOM 918 N N . THR A 1 126 ? -0.805 -5.529 14.912 1.00 94.56 126 THR A N 1
ATOM 919 C CA . THR A 1 126 ? 0.010 -6.495 14.170 1.00 94.56 126 THR A CA 1
ATOM 920 C C . THR A 1 126 ? -0.064 -6.181 12.687 1.00 94.56 126 THR A C 1
ATOM 922 O O . THR A 1 126 ? -1.152 -6.017 12.141 1.00 94.56 126 THR A O 1
ATOM 925 N N . LEU A 1 127 ? 1.096 -6.095 12.040 1.00 96.31 127 LEU A N 1
ATOM 926 C CA . LEU A 1 127 ? 1.215 -5.862 10.607 1.00 96.31 127 LEU A CA 1
ATOM 927 C C . LEU A 1 127 ? 1.683 -7.147 9.925 1.00 96.31 127 LEU A C 1
ATOM 929 O O . LEU A 1 127 ? 2.686 -7.733 10.331 1.00 96.31 127 LEU A O 1
ATOM 933 N N . ALA A 1 128 ? 0.978 -7.559 8.880 1.00 96.12 128 ALA A N 1
ATOM 934 C CA . ALA A 1 128 ? 1.350 -8.670 8.017 1.00 96.12 128 ALA A CA 1
ATOM 935 C C . ALA A 1 128 ? 1.419 -8.186 6.566 1.00 96.12 128 ALA A C 1
ATOM 937 O O . ALA A 1 128 ? 0.570 -7.417 6.120 1.00 96.12 128 ALA A O 1
ATOM 938 N N . MET A 1 129 ? 2.451 -8.620 5.844 1.00 96.81 129 MET A N 1
ATOM 939 C CA . MET A 1 129 ? 2.656 -8.289 4.435 1.00 96.81 129 MET A CA 1
ATOM 940 C C . MET A 1 129 ? 2.492 -9.545 3.592 1.00 96.81 129 MET A C 1
ATOM 942 O O . MET A 1 129 ? 3.178 -10.538 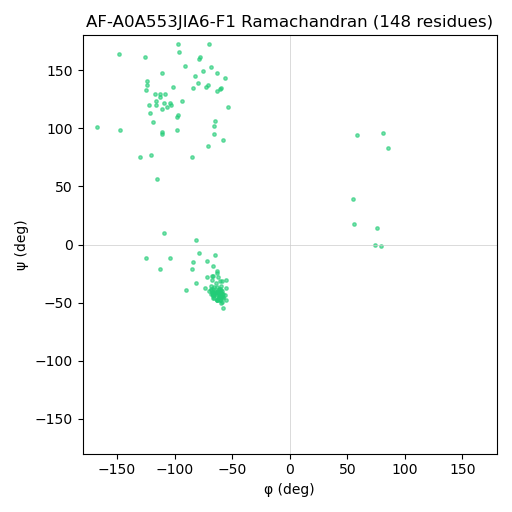3.847 1.00 96.81 129 MET A O 1
ATOM 946 N N . ASP A 1 130 ? 1.671 -9.444 2.556 1.00 96.19 130 ASP A N 1
ATOM 947 C CA . ASP A 1 130 ? 1.421 -10.477 1.560 1.00 96.19 130 ASP A CA 1
ATOM 948 C C . ASP A 1 130 ? 1.666 -9.941 0.146 1.00 96.19 130 ASP A C 1
ATOM 950 O O . ASP A 1 130 ? 1.710 -8.730 -0.105 1.00 96.19 130 ASP A O 1
ATOM 954 N N . LYS A 1 131 ? 1.857 -10.859 -0.805 1.00 95.44 131 LYS A N 1
ATOM 955 C CA . LYS A 1 131 ? 1.973 -10.490 -2.217 1.00 95.44 131 LYS A CA 1
ATOM 956 C C . LYS A 1 131 ? 0.609 -10.071 -2.757 1.00 95.44 131 LYS A C 1
ATOM 958 O O . LYS A 1 131 ? -0.398 -10.736 -2.527 1.00 95.44 131 LYS A O 1
ATOM 963 N N . GLY A 1 132 ? 0.594 -8.975 -3.504 1.00 94.56 132 GLY A N 1
ATOM 964 C CA . GLY A 1 132 ? -0.577 -8.536 -4.255 1.00 94.56 132 GLY A CA 1
ATOM 965 C C . GLY A 1 132 ? -0.875 -9.450 -5.438 1.00 94.56 132 GLY A C 1
ATOM 966 O O . GLY A 1 132 ? -0.086 -10.328 -5.785 1.00 94.56 132 GLY A O 1
ATOM 967 N N . ALA A 1 133 ? -2.013 -9.220 -6.090 1.00 93.75 133 ALA A N 1
ATOM 968 C CA . ALA A 1 133 ? -2.526 -10.086 -7.154 1.00 93.75 133 ALA A CA 1
ATOM 969 C C . ALA A 1 133 ? -1.537 -10.311 -8.314 1.00 93.75 133 ALA A C 1
ATOM 971 O O . ALA A 1 133 ? -1.546 -11.369 -8.936 1.00 93.75 133 ALA A O 1
ATOM 972 N N . THR A 1 134 ? -0.678 -9.328 -8.604 1.00 94.69 134 THR A N 1
ATOM 973 C CA . THR A 1 134 ? 0.364 -9.432 -9.641 1.00 94.69 134 THR A CA 1
ATOM 974 C C . THR A 1 134 ? 1.778 -9.523 -9.062 1.00 94.69 134 THR A C 1
ATOM 976 O O . THR A 1 134 ? 2.750 -9.335 -9.793 1.00 94.69 134 THR A O 1
ATOM 979 N N . GLY A 1 135 ? 1.905 -9.703 -7.746 1.00 94.19 135 GLY A N 1
ATOM 980 C CA . GLY A 1 135 ? 3.179 -9.784 -7.042 1.00 94.19 135 GLY A CA 1
ATOM 981 C C . GLY A 1 135 ? 3.792 -11.180 -7.116 1.00 94.19 135 GLY A C 1
ATOM 982 O O . GLY A 1 135 ? 3.097 -12.195 -7.088 1.00 94.19 135 GLY A O 1
ATOM 983 N N . THR A 1 136 ? 5.116 -11.225 -7.190 1.00 96.06 136 THR A N 1
ATOM 984 C CA . THR A 1 136 ? 5.911 -12.449 -7.042 1.00 96.06 136 THR A CA 1
ATOM 985 C C . THR A 1 136 ? 6.442 -12.587 -5.614 1.00 96.06 136 THR A C 1
ATOM 987 O O . THR A 1 136 ? 6.339 -11.665 -4.805 1.00 96.06 136 THR A O 1
ATOM 990 N N . ASP A 1 137 ? 7.062 -13.722 -5.288 1.00 95.69 137 ASP A N 1
ATOM 991 C CA . ASP A 1 137 ? 7.691 -13.898 -3.971 1.00 95.69 137 ASP A CA 1
ATOM 992 C C . ASP A 1 137 ? 8.915 -12.979 -3.790 1.00 95.69 137 ASP A C 1
ATOM 994 O O . ASP A 1 137 ? 9.205 -12.551 -2.675 1.00 95.69 137 ASP A O 1
ATOM 998 N N . ALA A 1 138 ? 9.591 -12.595 -4.880 1.00 95.56 138 ALA A N 1
ATOM 999 C CA . ALA A 1 138 ? 10.644 -11.579 -4.843 1.00 95.56 138 ALA A CA 1
ATOM 1000 C C . ALA A 1 138 ? 10.075 -10.186 -4.527 1.00 95.56 138 ALA A C 1
ATOM 1002 O O . ALA A 1 138 ? 10.634 -9.461 -3.704 1.00 95.56 138 ALA A O 1
ATOM 1003 N N . ASP A 1 139 ? 8.926 -9.835 -5.118 1.00 96.69 139 ASP A N 1
ATOM 1004 C CA . ASP A 1 139 ? 8.233 -8.584 -4.796 1.00 96.69 139 ASP A CA 1
ATOM 1005 C C . ASP A 1 139 ? 7.815 -8.546 -3.321 1.00 96.69 139 ASP A C 1
ATOM 1007 O O . ASP A 1 139 ? 7.956 -7.508 -2.684 1.00 96.69 139 ASP A O 1
ATOM 1011 N N . LEU A 1 140 ? 7.372 -9.671 -2.746 1.00 96.56 140 LEU A N 1
ATOM 1012 C CA . LEU A 1 140 ? 7.005 -9.746 -1.329 1.00 96.56 140 LEU A CA 1
ATOM 1013 C C . LEU A 1 140 ? 8.172 -9.376 -0.402 1.00 96.56 140 LEU A C 1
ATOM 1015 O O . LEU A 1 140 ? 7.970 -8.670 0.586 1.00 96.56 140 LEU A O 1
ATOM 1019 N N . VAL A 1 141 ? 9.393 -9.809 -0.722 1.00 96.62 141 VAL A N 1
ATOM 1020 C CA . VAL A 1 141 ? 10.593 -9.434 0.045 1.00 96.62 141 VAL A CA 1
ATOM 1021 C C . VAL A 1 141 ? 10.820 -7.919 -0.006 1.00 96.62 141 VAL A C 1
ATOM 1023 O O . VAL A 1 141 ? 11.095 -7.302 1.025 1.00 96.62 141 VAL A O 1
ATOM 1026 N N . LEU A 1 142 ? 10.641 -7.301 -1.176 1.00 96.94 142 LEU A N 1
ATOM 1027 C CA . LEU A 1 142 ? 10.748 -5.848 -1.345 1.00 96.94 142 LEU A CA 1
ATOM 1028 C C . LEU A 1 142 ? 9.634 -5.099 -0.600 1.00 96.94 142 LEU A C 1
ATOM 1030 O O . LEU A 1 142 ? 9.912 -4.128 0.103 1.00 96.94 142 LEU A O 1
ATOM 1034 N N . CYS A 1 143 ? 8.388 -5.577 -0.685 1.00 97.19 143 CYS A N 1
ATOM 1035 C CA . CYS A 1 143 ? 7.249 -5.024 0.051 1.00 97.19 143 CYS A CA 1
ATOM 1036 C C . CYS A 1 143 ? 7.508 -5.048 1.566 1.00 97.19 143 CYS A C 1
ATOM 1038 O O . CYS A 1 143 ? 7.314 -4.042 2.248 1.00 97.19 143 CYS A O 1
ATOM 1040 N N . LYS A 1 144 ? 8.003 -6.178 2.089 1.00 96.94 144 LYS A N 1
ATOM 1041 C CA . LYS A 1 144 ? 8.390 -6.353 3.498 1.00 96.94 144 LYS A CA 1
ATOM 1042 C C . LYS A 1 144 ? 9.505 -5.398 3.915 1.00 96.94 144 LYS A C 1
ATOM 1044 O O . LYS A 1 144 ? 9.383 -4.725 4.937 1.00 96.94 144 LYS A O 1
ATOM 1049 N N . SER A 1 145 ? 10.549 -5.275 3.092 1.00 96.06 145 SER A N 1
ATOM 1050 C CA . SER A 1 145 ? 11.648 -4.335 3.332 1.00 96.06 145 SER A CA 1
ATOM 1051 C C . SER A 1 145 ? 11.159 -2.887 3.387 1.00 96.06 145 SER A C 1
ATOM 1053 O O . SER A 1 145 ? 11.520 -2.163 4.312 1.00 96.06 145 SER A O 1
ATOM 1055 N N . GLY A 1 146 ? 10.297 -2.481 2.452 1.00 95.12 146 GLY A N 1
ATOM 1056 C CA . GLY A 1 146 ? 9.717 -1.139 2.418 1.00 95.12 146 GLY A CA 1
ATOM 1057 C C . GLY A 1 146 ? 8.792 -0.841 3.596 1.00 95.12 14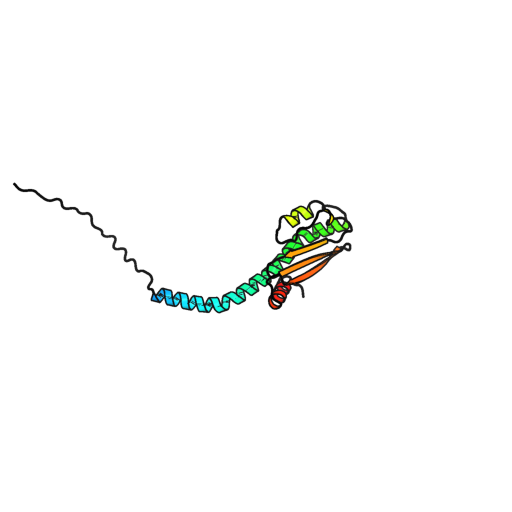6 GLY A C 1
ATOM 1058 O O . GLY A 1 146 ? 8.795 0.269 4.123 1.00 95.12 146 GLY A O 1
ATOM 1059 N N . ALA A 1 147 ? 8.036 -1.843 4.042 1.00 95.00 147 ALA A N 1
ATOM 1060 C CA . ALA A 1 147 ? 7.169 -1.758 5.212 1.00 95.00 147 ALA A CA 1
ATOM 1061 C C . ALA A 1 147 ? 7.917 -1.885 6.553 1.00 95.00 147 ALA A C 1
ATOM 1063 O O . ALA A 1 147 ? 7.310 -1.698 7.606 1.00 95.00 147 ALA A O 1
ATOM 1064 N N . ASN A 1 148 ? 9.216 -2.207 6.528 1.00 93.94 148 ASN A N 1
ATOM 1065 C CA . ASN A 1 148 ? 10.022 -2.541 7.704 1.00 93.94 148 ASN A CA 1
ATOM 1066 C C . ASN A 1 148 ? 9.424 -3.687 8.549 1.00 93.94 148 ASN A C 1
ATOM 1068 O O . ASN A 1 148 ? 9.445 -3.662 9.780 1.00 93.94 148 ASN A O 1
ATOM 1072 N N . ILE A 1 149 ? 8.880 -4.697 7.870 1.00 88.56 149 ILE A N 1
ATOM 1073 C CA . ILE A 1 149 ? 8.351 -5.926 8.469 1.00 88.56 149 ILE A CA 1
ATOM 1074 C C . ILE A 1 149 ? 9.326 -7.042 8.094 1.00 88.56 149 ILE A C 1
ATOM 1076 O O . ILE A 1 149 ? 9.593 -7.240 6.910 1.00 88.56 149 ILE A O 1
ATOM 1080 N N . LYS A 1 150 ? 9.896 -7.734 9.084 1.00 73.44 150 LYS A N 1
ATOM 1081 C CA . LYS A 1 150 ? 10.808 -8.866 8.853 1.00 73.44 150 LYS A CA 1
ATOM 1082 C C . LYS A 1 150 ? 10.026 -10.167 8.725 1.00 73.44 150 LYS A C 1
ATOM 1084 O O . LYS A 1 150 ? 9.172 -10.408 9.602 1.00 73.44 150 LYS A O 1
#

Solvent-accessible surface area (backbone atoms only — not comparable to full-atom values): 8488 Å² total; per-residue (Å²): 137,85,88,83,82,91,78,86,84,83,75,86,88,78,82,72,81,77,81,69,86,49,72,65,60,54,51,51,53,53,54,54,53,53,59,51,46,69,61,48,51,60,56,51,52,50,51,50,44,17,51,4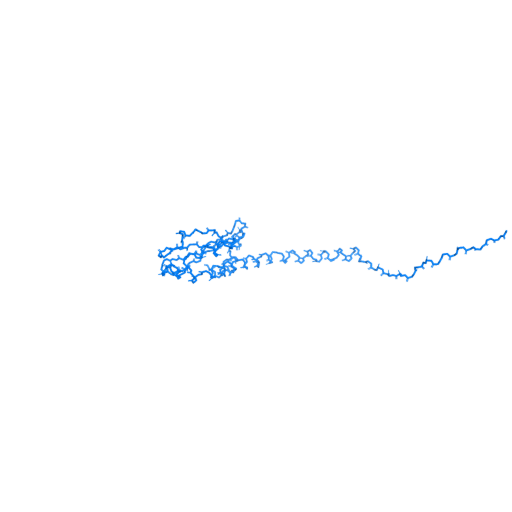9,18,32,49,43,50,56,56,52,57,75,44,46,65,56,51,45,42,7,20,71,70,49,50,72,30,82,56,49,34,60,62,49,50,71,40,81,45,37,60,77,59,56,67,90,50,45,36,50,71,35,54,41,73,48,38,32,57,45,64,36,32,25,37,39,38,39,38,43,55,86,66,51,74,48,79,47,75,44,54,14,94,77,32,47,76,69,43,29,55,33,15,23,61,34,46,73,50,132

InterPro domains:
  IPR012902 Prokaryotic N-terminal methylation site [PF07963] (16-41)
  IPR012902 Prokaryotic N-terminal methylation site [PS00409] (19-39)
  IPR012902 Prokaryotic N-terminal methylation site [TIGR02532] (19-41)
  IPR045584 Pilin-like [SSF54523] (21-99)

Mean predicted aligned error: 8.76 Å

Organism: Shewanella hanedai (NCBI:txid25)

Radius of gyration: 30.65 Å; Cα contacts (8 Å, |Δi|>4): 210; chains: 1; bounding box: 43×65×103 Å

Sequence (150 aa):
MKGTNFKNSLSKKMNKQAKGFTLIELMIVVAIIGILAAVALPAYKDYVTTAQGGSSVKGVNTFATKIATCIQTGIGCVDIPEEVNKNQQFTAIAAADVAQDKGLTLVWTEKKCVLTATFSTAGAVTLAMDKGATGTDADLVLCKSGANIK

pLDDT: mean 90.17, std 11.86, range [48.56, 97.94]

Secondary structure (DSSP, 8-state):
-------------------PPPHHHHHHHHHHHHHHHHHHHHHHHHHHHHHHHHHHHHHHHHHHHHHHHHHHH-TTTTHHHHHHHTSTTBPP--GGGS-TT--EEEEEE-SSEEEEEEE-TTS-EEEEEEE-TT--HHHHHHHHHHHT--